Protein 1S29 (pdb70)

Solvent-accessible surface area: 6138 Å² total

InterPro domains:
  IPR000504 RNA recognition motif domain [PF00076] (99-162)
  IPR000504 RNA recognition motif domain [PS50102] (97-186)
  IPR000504 RNA recognition motif domain [SM00360] (98-175)
  IPR002344 Lupus La protein [PR00302] (14-31)
  IPR002344 Lupus La protein [PR00302] (40-55)
  IPR002344 Lupus La protein [PR00302] (71-84)
  IPR002344 Lupus La protein [PR00302] (143-161)
  IPR006630 La-type HTH domain [PF05383] (12-68)
  IPR006630 La-type HTH domain [PS50961] (1-92)
  IPR006630 La-type HTH domain [SM00715] (5-85)
  IPR012677 Nucleotide-binding alpha-beta plait domain superfamily [G3DSA:3.30.70.330] (90-194)
  IPR035979 RNA-binding domain superfamily [SSF54928] (94-175)
  IPR036388 Winged helix-like DNA-binding domain superfamily [G3DSA:1.10.10.10] (1-89)
  IPR036390 Winged helix DNA-binding domain superfamily [SSF46785] (5-88)
  IPR045180 La domain containing protein [PTHR22792] (8-210)

Sequence (89 aa):
GSHPLSSENKQKLQKQVEFYFSDVNVQRDIFLKGKAENAEGFVSLETLLTFKRVNSVTTDVKEVVEAIRPSEKLVLSEDGLVRRRDPLP

B-factor: mean 13.09, std 6.66, range [2.68, 33.73]

Foldseek 3Di:
DVVDQDPVNLQVLQVVVCVCVPLVNVVVDPPLQVCVPDPQSDHFLCVVCPDDSNVVRDNDLVSNLVSNVVDPQWDADPVSRIHGPDDRD

Secondary structure (DSSP, 8-state):
------HHHHHHHHHHHHHHTSHHHHTT-HHHHH---STT----HHHHTTSHHHHTT-S-HHHHHHHHTT-SSEE--TT---EESSPP-

Radius of gyration: 12.37 Å; Cα contacts (8 Å, |Δi|>4): 99; chains: 1; bounding box: 25×40×28 Å

GO terms:
  GO:0005634 nucleus (C, IDA)
  GO:0005654 nucleoplasm (C, IDA)
  GO:0005737 cytoplasm (C, IDA)
  GO:0003723 RNA binding (F, IDA)
  GO:0003729 mRNA binding (F, IDA)
  GO:0042254 ribosome biogenesis (P, IMP)
  GO:0000481 maturation of 5S rRNA (P, IMP)
  GO:0005515 protein binding (F, IPI)

Structure (mmCIF, N/CA/C/O backbone):
data_1S29
#
_entry.id   1S29
#
_cell.length_a   32.926
_cell.length_b   53.912
_cell.length_c   53.833
_cell.angle_alpha   90.00
_cell.angle_beta   90.00
_cell.angle_gamma   90.00
#
_symmetry.space_group_name_H-M   'P 21 21 21'
#
loop_
_entity.id
_entity.type
_entity.pdbx_description
1 polymer 'La protein'
2 water water
#
loop_
_atom_site.group_PDB
_atom_site.id
_atom_site.type_symbol
_atom_site.label_atom_id
_atom_site.label_alt_id
_atom_site.label_comp_id
_atom_site.label_asym_id
_atom_site.label_entity_id
_atom_site.label_seq_id
_atom_site.pdbx_PDB_ins_code
_atom_site.Cartn_x
_atom_site.Cartn_y
_atom_site.Cartn_z
_atom_site.occupancy
_atom_site.B_iso_or_equiv
_atom_site.auth_seq_id
_atom_site.auth_comp_id
_atom_site.auth_asym_id
_atom_site.auth_atom_id
_atom_site.pdbx_PDB_model_num
ATOM 1 N N . GLY A 1 1 ? 12.387 33.700 12.324 1.00 33.61 1 GLY A N 1
ATOM 2 C CA . GLY A 1 1 ? 11.841 34.309 11.083 1.00 32.68 1 GLY A CA 1
ATOM 3 C C . GLY A 1 1 ? 10.682 35.219 11.407 1.00 32.04 1 GLY A C 1
ATOM 4 O O . GLY A 1 1 ? 9.820 35.462 10.564 1.00 33.73 1 GLY A O 1
A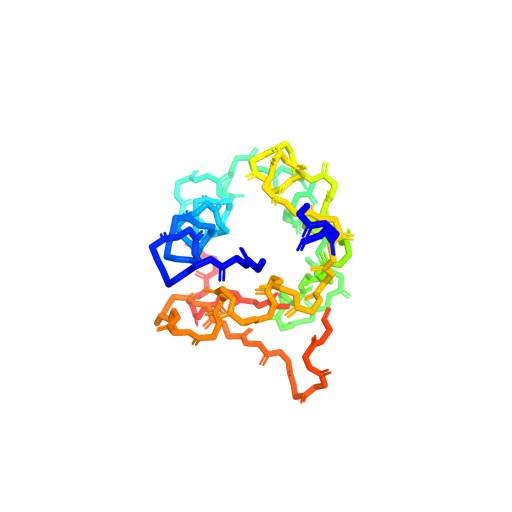TOM 5 N N . SER A 1 2 ? 10.657 35.725 12.635 1.00 31.00 2 SER A N 1
ATOM 6 C CA . SER A 1 2 ? 9.583 36.609 13.057 1.00 30.19 2 SER A CA 1
ATOM 7 C C . SER A 1 2 ? 9.172 37.548 11.929 1.00 28.32 2 SER A C 1
ATOM 8 O O . SER A 1 2 ? 7.985 37.786 11.724 1.00 29.72 2 SER A O 1
ATOM 11 N N . HIS A 1 3 ? 10.146 38.058 11.180 1.00 26.24 3 HIS A N 1
ATOM 12 C CA . HIS A 1 3 ? 9.836 38.977 10.090 1.00 23.33 3 HIS A CA 1
ATOM 13 C C . HIS A 1 3 ? 9.573 38.299 8.744 1.00 21.02 3 HIS A C 1
ATOM 14 O O . HIS A 1 3 ? 8.986 38.907 7.847 1.00 21.09 3 HIS A O 1
ATOM 29 N N . PRO A 1 5 ? 8.368 34.509 6.539 1.00 10.50 5 PRO A N 1
ATOM 30 C CA . PRO A 1 5 ? 7.705 33.209 6.655 1.00 10.25 5 PRO A CA 1
ATOM 31 C C . PRO A 1 5 ? 8.614 32.006 6.440 1.00 9.69 5 PRO A C 1
ATOM 32 O O . PRO A 1 5 ? 9.730 32.131 5.941 1.00 9.20 5 PRO A O 1
ATOM 36 N N . LEU A 1 6 ? 8.117 30.838 6.833 1.00 8.91 6 LEU A N 1
ATOM 37 C CA . LEU A 1 6 ? 8.842 29.597 6.647 1.00 7.82 6 LEU A CA 1
ATOM 38 C C . LEU A 1 6 ? 8.304 29.082 5.320 1.00 8.92 6 LEU A C 1
ATOM 39 O O . LEU A 1 6 ? 7.125 28.728 5.209 1.00 10.93 6 LEU A O 1
ATOM 44 N N . SER A 1 7 ? 9.169 29.078 4.314 1.00 8.58 7 SER A N 1
ATOM 45 C CA . SER A 1 7 ? 8.823 28.653 2.962 1.00 8.40 7 SER A CA 1
ATOM 46 C C . SER A 1 7 ? 8.445 27.184 2.859 1.00 8.47 7 SER A C 1
ATOM 47 O O . SER A 1 7 ? 8.653 26.409 3.789 1.00 8.84 7 SER A O 1
ATOM 50 N N . SER A 1 8 ? 7.899 26.797 1.709 1.00 10.31 8 SER A N 1
ATOM 51 C CA . SER A 1 8 ? 7.513 25.409 1.514 1.00 12.53 8 SER A CA 1
ATOM 52 C C . SER A 1 8 ? 8.751 24.521 1.609 1.00 12.07 8 SER A C 1
ATOM 53 O O . SER A 1 8 ? 8.703 23.447 2.206 1.00 12.16 8 SER A O 1
ATOM 56 N N . GLU A 1 9 ? 9.865 24.967 1.039 1.00 11.44 9 GLU A N 1
ATOM 57 C CA . GLU A 1 9 ? 11.075 24.162 1.108 1.00 11.50 9 GLU A CA 1
ATOM 58 C C . GLU A 1 9 ? 11.599 24.048 2.533 1.00 9.90 9 GLU A C 1
ATOM 59 O O . GLU A 1 9 ? 12.047 22.975 2.940 1.00 10.89 9 GLU A O 1
ATOM 65 N N . ASN A 1 10 ? 11.552 25.142 3.289 1.00 8.69 10 ASN A N 1
ATOM 66 C CA . ASN A 1 10 ? 12.019 25.092 4.670 1.00 8.79 10 ASN A CA 1
ATOM 67 C C . ASN A 1 10 ? 11.057 24.298 5.546 1.00 9.79 10 ASN A C 1
ATOM 68 O O . ASN A 1 10 ? 11.466 23.730 6.558 1.00 8.86 10 ASN A O 1
ATOM 73 N N . LYS A 1 11 ? 9.781 24.263 5.168 1.00 9.49 11 LYS A N 1
ATOM 74 C CA . LYS A 1 11 ? 8.809 23.478 5.930 1.00 8.88 11 LYS A CA 1
ATOM 75 C C . LYS A 1 11 ? 9.131 22.004 5.714 1.00 9.51 11 LYS A C 1
ATOM 76 O O . LYS A 1 11 ? 9.066 21.195 6.644 1.00 8.34 11 LYS A O 1
ATOM 82 N N . GLN A 1 12 ? 9.471 21.656 4.477 1.00 9.20 12 GLN A N 1
ATOM 83 C CA . GLN A 1 12 ? 9.795 20.273 4.149 1.00 10.61 12 GLN A CA 1
ATOM 84 C C . GLN A 1 12 ? 11.079 19.858 4.849 1.00 10.08 12 GLN A C 1
ATOM 85 O O . GLN A 1 12 ? 11.227 18.709 5.266 1.00 10.14 12 GLN A O 1
ATOM 91 N N . LYS A 1 13 ? 12.006 20.801 4.984 1.00 9.75 13 LYS A N 1
ATOM 92 C CA . LYS A 1 13 ? 13.267 20.519 5.658 1.00 9.23 13 LYS A CA 1
ATOM 93 C C . LYS A 1 13 ? 13.017 20.237 7.134 1.00 8.53 13 LYS A C 1
ATOM 94 O O . LYS A 1 13 ? 13.604 19.319 7.705 1.00 9.57 13 LYS A O 1
ATOM 100 N N . LEU A 1 14 ? 12.146 21.035 7.749 1.00 7.47 14 LEU A N 1
ATOM 101 C CA . LEU A 1 14 ? 11.819 20.862 9.159 1.00 7.68 14 LEU A CA 1
ATOM 102 C C . LEU A 1 14 ? 11.033 19.566 9.363 1.00 7.54 14 LEU A C 1
ATOM 103 O O . LEU A 1 14 ? 11.213 18.870 10.359 1.00 7.18 14 LEU A O 1
ATOM 108 N N . GLN A 1 15 ? 10.165 19.255 8.407 1.00 6.43 15 GLN A N 1
ATOM 109 C CA . GLN A 1 15 ? 9.373 18.032 8.453 1.00 7.57 15 GLN A CA 1
ATOM 110 C C . GLN A 1 15 ? 10.320 16.843 8.613 1.00 7.03 15 GLN A C 1
ATOM 111 O O . GLN A 1 15 ? 10.122 15.991 9.472 1.00 7.55 15 GLN A O 1
ATOM 117 N N . LYS A 1 16 ? 11.358 16.797 7.783 1.00 7.63 16 LYS A N 1
ATOM 118 C CA . LYS A 1 16 ? 12.314 15.700 7.838 1.00 8.89 16 LYS A CA 1
ATOM 119 C C . LYS A 1 16 ? 13.120 15.667 9.132 1.00 8.32 16 LYS A C 1
ATOM 120 O O . LYS A 1 16 ? 13.528 14.599 9.573 1.00 8.68 16 LYS A O 1
ATOM 126 N N . GLN A 1 17 ? 13.337 16.829 9.742 1.00 8.00 17 GLN A N 1
ATOM 127 C CA . GLN A 1 17 ? 14.078 16.878 11.002 1.00 7.80 17 GLN A CA 1
ATOM 128 C C . GLN A 1 17 ? 13.216 16.286 12.117 1.00 7.69 17 GLN A C 1
ATOM 129 O O . GLN A 1 17 ? 13.730 15.605 13.002 1.00 8.29 17 GLN A O 1
ATOM 135 N N . VAL A 1 18 ? 11.911 16.554 12.084 1.00 7.40 18 VAL A N 1
ATOM 136 C CA . VAL A 1 18 ? 11.013 15.997 13.094 1.00 7.03 18 VAL A CA 1
ATOM 137 C C . VAL A 1 18 ? 10.922 14.491 12.852 1.00 7.89 18 VAL A C 1
ATOM 138 O O . VAL A 1 18 ? 10.956 13.702 13.794 1.00 8.52 18 VAL A O 1
ATOM 142 N N . GLU A 1 19 ? 10.825 14.087 11.587 1.00 7.86 19 GLU A N 1
ATOM 143 C CA . GLU A 1 19 ? 10.762 12.667 11.271 1.00 7.15 19 GLU A CA 1
ATOM 144 C C . GLU A 1 19 ? 12.066 12.000 11.723 1.00 8.30 19 GLU A C 1
ATOM 145 O O . GLU A 1 19 ? 12.074 10.833 12.107 1.00 9.03 19 GLU A O 1
ATOM 151 N N . PHE A 1 20 ? 13.162 12.750 11.683 1.00 8.18 20 PHE A N 1
ATOM 152 C CA . PHE A 1 20 ? 14.466 12.227 12.100 1.00 7.88 20 PHE A CA 1
ATOM 153 C C . PHE A 1 20 ? 14.444 11.811 13.563 1.00 8.66 20 PHE A C 1
ATOM 154 O O . PHE A 1 20 ? 14.860 10.709 13.918 1.00 8.21 20 PHE A O 1
ATOM 162 N N . TYR A 1 21 ? 13.961 12.698 14.422 1.00 7.06 21 TYR A N 1
ATOM 163 C CA . TYR A 1 21 ? 13.917 12.389 15.841 1.00 7.49 21 TYR A CA 1
ATOM 164 C C . TYR A 1 21 ? 13.015 11.204 16.157 1.00 8.13 21 TYR A C 1
ATOM 165 O O . TYR A 1 21 ? 13.275 10.457 17.101 1.00 9.51 21 TYR A O 1
ATOM 174 N N . PHE A 1 22 ? 11.966 11.023 15.361 1.00 7.85 22 PHE A N 1
ATOM 175 C CA . PHE A 1 22 ? 11.028 9.922 15.569 1.00 7.78 22 PHE A CA 1
ATOM 176 C C . PHE A 1 22 ? 11.308 8.677 14.729 1.00 8.51 22 PHE A C 1
ATOM 177 O O . PHE A 1 22 ? 10.533 7.732 14.757 1.00 7.80 22 PHE A O 1
ATOM 185 N N . SER A 1 23 ? 12.408 8.668 13.983 1.00 8.10 23 SER A N 1
ATOM 186 C CA . SER A 1 23 ? 12.717 7.509 13.146 1.00 8.14 23 SER A CA 1
ATOM 187 C C . SER A 1 23 ? 12.979 6.275 13.996 1.00 9.54 23 SER A C 1
ATOM 188 O O . SER A 1 23 ? 13.367 6.387 15.156 1.00 9.43 23 SER A O 1
ATOM 191 N N . ASP A 1 24 ? 12.763 5.100 13.413 1.00 7.48 24 ASP A N 1
ATOM 192 C CA . ASP A 1 24 ? 12.986 3.846 14.125 1.00 7.32 24 ASP A CA 1
ATOM 193 C C . ASP A 1 24 ? 14.387 3.772 14.723 1.00 7.70 24 ASP A C 1
ATOM 194 O O . ASP A 1 24 ? 14.563 3.386 15.876 1.00 9.00 24 ASP A O 1
ATOM 199 N N . VAL A 1 25 ? 15.384 4.151 13.933 1.00 7.81 25 VAL A N 1
ATOM 200 C CA . VAL A 1 25 ? 16.765 4.081 14.386 1.00 8.58 25 VAL A CA 1
ATOM 201 C C . VAL A 1 25 ? 17.069 4.996 15.557 1.00 9.66 25 VAL A C 1
ATOM 202 O O . VAL A 1 25 ? 17.659 4.570 16.550 1.00 11.66 25 VAL A O 1
ATOM 206 N N . ASN A 1 26 ? 16.652 6.249 15.443 1.00 9.57 26 ASN A N 1
ATOM 207 C CA . ASN A 1 26 ? 16.923 7.241 16.469 1.00 10.54 26 ASN A CA 1
ATOM 208 C C . ASN A 1 26 ? 16.096 7.139 17.737 1.00 10.18 26 ASN A C 1
ATOM 209 O O . ASN A 1 26 ? 16.636 7.222 18.841 1.00 10.14 26 ASN A O 1
ATOM 214 N N . VAL A 1 27 ? 14.790 6.966 17.582 1.00 10.17 27 VAL A N 1
ATOM 215 C CA . VAL A 1 27 ? 13.907 6.892 18.736 1.00 10.54 27 VAL A CA 1
ATOM 216 C C . VAL A 1 27 ? 14.321 5.804 19.712 1.00 9.56 27 VAL A C 1
ATOM 217 O O . VAL A 1 27 ? 14.218 5.981 20.921 1.00 9.92 27 VAL A O 1
ATOM 221 N N . GLN A 1 28 ? 14.793 4.681 19.185 1.00 9.43 28 GLN A N 1
ATOM 222 C CA . GLN A 1 28 ? 15.199 3.579 20.040 1.00 9.21 28 GLN A CA 1
ATOM 223 C C . GLN A 1 28 ? 16.457 3.875 20.863 1.00 8.30 28 GLN A C 1
ATOM 224 O O . GLN A 1 28 ? 16.797 3.134 21.783 1.00 9.66 28 GLN A O 1
ATOM 230 N N . ARG A 1 29 ? 17.129 4.980 20.565 1.00 7.06 29 ARG A N 1
ATOM 231 C CA . ARG A 1 29 ? 18.332 5.341 21.317 1.00 6.28 29 ARG A CA 1
ATOM 232 C C . ARG A 1 29 ? 18.088 6.545 22.197 1.00 6.62 29 ARG A C 1
ATOM 233 O O . ARG A 1 29 ? 18.937 6.912 23.006 1.00 8.58 29 ARG A O 1
ATOM 241 N N . ASP A 1 30 ? 16.928 7.162 22.021 1.00 5.97 30 ASP A N 1
ATOM 242 C CA . ASP A 1 30 ? 16.567 8.385 22.729 1.00 5.42 30 ASP A CA 1
ATOM 243 C C . ASP A 1 30 ? 15.746 8.129 23.991 1.00 5.16 30 ASP A C 1
ATOM 244 O O . ASP A 1 30 ? 14.515 8.075 23.942 1.00 6.37 30 ASP A O 1
ATOM 249 N N . ILE A 1 31 ? 16.434 7.987 25.117 1.00 4.90 31 ILE A N 1
ATOM 250 C CA . ILE A 1 31 ? 15.791 7.726 26.396 1.00 5.24 31 ILE A CA 1
ATOM 251 C C . ILE A 1 31 ? 14.848 8.861 26.780 1.00 4.78 31 ILE A C 1
ATOM 252 O O . ILE A 1 31 ? 13.760 8.630 27.316 1.00 6.37 31 ILE A O 1
ATOM 257 N N . PHE A 1 32 ? 15.267 10.092 26.519 1.00 5.77 32 PHE A N 1
ATOM 258 C CA . PHE A 1 32 ? 14.424 11.221 26.860 1.00 4.29 32 PHE A CA 1
ATOM 259 C C . PHE A 1 32 ? 13.155 11.211 26.027 1.00 4.59 32 PHE A C 1
ATOM 260 O O . PHE A 1 32 ? 12.057 11.328 26.569 1.00 5.55 32 PHE A O 1
ATOM 268 N N . LEU A 1 33 ? 13.298 11.078 24.712 1.00 4.13 33 LEU A N 1
ATOM 269 C CA . LEU A 1 33 ? 12.123 11.085 23.850 1.00 3.83 33 LEU A CA 1
ATOM 270 C C . LEU A 1 33 ? 11.201 9.905 24.160 1.00 4.60 33 LEU A C 1
ATOM 271 O O . LEU A 1 33 ? 9.977 10.070 24.215 1.00 4.38 33 LEU A O 1
ATOM 276 N N . LYS A 1 34 ? 11.768 8.719 24.361 1.00 5.31 34 LYS A N 1
ATOM 277 C CA . LYS A 1 34 ? 10.929 7.568 24.689 1.00 5.36 34 LYS A CA 1
ATOM 278 C C . LYS A 1 34 ? 10.197 7.819 26.000 1.00 5.73 34 LYS A C 1
ATOM 279 O O . LYS A 1 34 ? 9.076 7.338 26.197 1.00 6.17 34 LYS A O 1
ATOM 285 N N . GLY A 1 35 ? 10.831 8.571 26.894 1.00 4.24 35 GLY A N 1
ATOM 286 C CA . GLY A 1 35 ? 10.204 8.875 28.167 1.00 6.32 35 GLY A CA 1
ATOM 287 C C . GLY A 1 35 ? 8.965 9.729 27.972 1.00 5.41 35 GLY A C 1
ATOM 288 O O . GLY A 1 35 ? 7.947 9.528 28.637 1.00 5.10 35 GLY A O 1
ATOM 289 N N . LYS A 1 36 ? 9.052 10.698 27.071 1.00 5.31 36 LYS A N 1
ATOM 290 C CA . LYS A 1 36 ? 7.915 11.575 26.803 1.00 3.97 36 LYS A CA 1
ATOM 291 C C . LYS A 1 36 ? 6.795 10.771 26.147 1.00 4.79 36 LYS A C 1
ATOM 292 O O . LYS A 1 36 ? 5.610 10.918 26.482 1.00 4.36 36 LYS A O 1
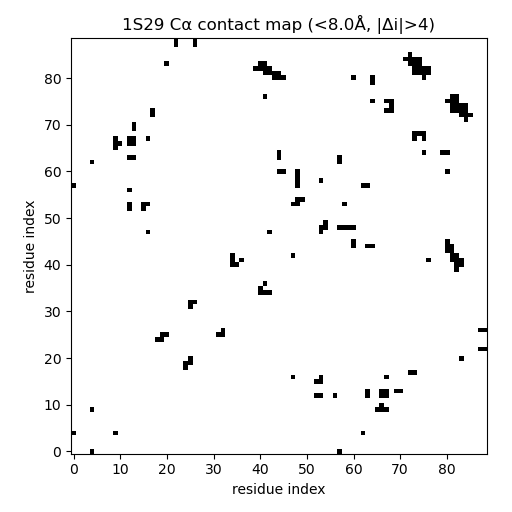ATOM 306 N N . ALA A 1 38 ? 6.138 7.724 26.497 1.00 4.91 38 ALA A N 1
ATOM 307 C CA . ALA A 1 38 ? 5.537 6.802 27.452 1.00 6.30 38 ALA A CA 1
ATOM 308 C C . ALA A 1 38 ? 4.620 7.477 28.466 1.00 7.04 38 ALA A C 1
ATOM 309 O O . ALA A 1 38 ? 4.018 6.800 29.309 1.00 9.15 38 ALA A O 1
ATOM 311 N N . GLU A 1 39 ? 4.519 8.801 28.401 1.00 7.27 39 GLU A N 1
ATOM 312 C CA . GLU A 1 39 ? 3.658 9.531 29.332 1.00 7.79 39 GLU A CA 1
ATOM 313 C C . GLU A 1 39 ? 2.188 9.290 29.027 1.00 7.96 39 GLU A C 1
ATOM 314 O O . GLU A 1 39 ? 1.329 9.515 29.879 1.00 9.58 39 GLU A O 1
ATOM 320 N N . ASN A 1 40 ? 1.896 8.858 27.805 1.00 7.88 40 ASN A N 1
ATOM 321 C CA . ASN A 1 40 ? 0.526 8.549 27.416 1.00 6.43 40 ASN A CA 1
ATOM 322 C C . ASN A 1 40 ? 0.555 7.335 26.484 1.00 6.79 40 ASN A C 1
ATOM 323 O O . ASN A 1 40 ? 1.573 7.046 25.848 1.00 8.43 40 ASN A O 1
ATOM 328 N N . ALA A 1 41 ? -0.565 6.623 26.420 1.00 7.07 41 ALA A N 1
ATOM 329 C CA . ALA A 1 41 ? -0.674 5.406 25.620 1.00 7.40 41 ALA A CA 1
ATOM 330 C C . ALA A 1 41 ? -0.657 5.593 24.119 1.00 7.87 41 ALA A C 1
ATOM 331 O O . ALA A 1 41 ? -0.585 4.616 23.380 1.00 9.79 41 ALA A O 1
ATOM 333 N N . GLU A 1 42 ? -0.722 6.837 23.663 1.00 7.91 42 GLU A N 1
ATOM 334 C CA . GLU A 1 42 ? -0.747 7.104 22.234 1.00 9.44 42 GLU A CA 1
ATOM 335 C C . GLU A 1 42 ? 0.627 7.504 21.711 1.00 8.26 42 GLU A C 1
ATOM 336 O O . GLU A 1 42 ? 0.842 7.601 20.499 1.00 9.24 42 GLU A O 1
ATOM 342 N N . GLY A 1 43 ? 1.565 7.702 22.635 1.00 5.01 43 GLY A N 1
ATOM 343 C CA . GLY A 1 43 ? 2.914 8.086 22.255 1.00 5.63 43 GLY A CA 1
ATOM 344 C C . GLY A 1 43 ? 3.021 9.527 21.797 1.00 5.55 43 GLY A C 1
ATOM 345 O O . GLY A 1 43 ? 3.955 9.895 21.081 1.00 5.26 43 GLY A O 1
ATOM 346 N N . PHE A 1 44 ? 2.047 10.343 22.185 1.00 4.33 44 PHE A N 1
ATOM 347 C CA . PHE A 1 44 ? 2.054 11.754 21.823 1.00 5.21 44 PHE A CA 1
ATOM 348 C C . PHE A 1 44 ? 3.129 12.532 22.580 1.00 6.02 44 PHE A C 1
ATOM 349 O O . PHE A 1 44 ? 3.345 12.327 23.786 1.00 6.08 44 PHE A O 1
ATOM 357 N N . VAL A 1 45 ? 3.794 13.426 21.854 1.00 5.24 45 VAL A N 1
ATOM 358 C CA . VAL A 1 45 ? 4.844 14.285 22.404 1.00 5.01 45 VAL A CA 1
ATOM 359 C C . VAL A 1 45 ? 4.458 15.723 22.056 1.00 4.61 45 VAL A C 1
ATOM 360 O O . VAL A 1 45 ? 4.133 16.011 20.907 1.00 5.12 45 VAL A O 1
ATOM 364 N N . SER A 1 46 ? 4.480 16.623 23.038 1.00 4.76 46 SER A N 1
ATOM 365 C CA . SER A 1 46 ? 4.093 18.008 22.777 1.00 5.05 46 SER A CA 1
ATOM 366 C C . SER A 1 46 ? 5.052 18.708 21.826 1.00 6.70 46 SER A C 1
ATOM 367 O O . SER A 1 46 ? 6.261 18.480 21.868 1.00 6.45 46 SER A O 1
ATOM 370 N N . LEU A 1 47 ? 4.499 19.557 20.964 1.00 7.02 47 LEU A N 1
ATOM 371 C CA . LEU A 1 47 ? 5.323 20.283 20.015 1.00 6.36 47 LEU A CA 1
ATOM 372 C C . LEU A 1 47 ? 6.231 21.256 20.773 1.00 6.26 47 LEU A C 1
ATOM 373 O O . LEU A 1 47 ? 7.308 21.597 20.289 1.00 5.82 47 LEU A O 1
ATOM 378 N N . GLU A 1 48 ? 5.824 21.697 21.965 1.00 6.03 48 GLU A N 1
ATOM 379 C CA . GLU A 1 48 ? 6.706 22.596 22.698 1.00 7.11 48 GLU A CA 1
ATOM 380 C C . GLU A 1 48 ? 7.974 21.849 23.104 1.00 6.57 48 GLU A C 1
ATOM 381 O O . GLU A 1 48 ? 9.032 22.453 23.245 1.00 6.34 48 GLU A O 1
ATOM 387 N N . THR A 1 49 ? 7.870 20.534 23.288 1.00 7.42 49 THR A N 1
ATOM 388 C CA . THR A 1 49 ? 9.040 19.752 23.644 1.00 6.33 49 THR A CA 1
ATOM 389 C C . THR A 1 49 ? 9.948 19.696 22.429 1.00 7.20 49 THR A C 1
ATOM 390 O O . THR A 1 49 ? 11.170 19.798 22.554 1.00 8.54 49 THR A O 1
ATOM 394 N N . LEU A 1 50 ? 9.346 19.526 21.256 1.00 6.52 50 LEU A N 1
ATOM 395 C CA . LEU A 1 50 ? 10.131 19.458 20.027 1.00 6.79 50 LEU A CA 1
ATOM 396 C C . LEU A 1 50 ? 10.913 20.748 19.790 1.00 7.52 50 LEU A C 1
ATOM 397 O O . LEU A 1 50 ? 12.024 20.724 19.262 1.00 7.31 50 LEU A O 1
ATOM 402 N N . LEU A 1 51 ? 10.338 21.871 20.203 1.00 7.81 51 LEU A N 1
ATOM 403 C CA . LEU A 1 51 ? 10.994 23.159 20.036 1.00 8.74 51 LEU A CA 1
ATOM 404 C C . LEU A 1 51 ? 12.310 23.258 20.806 1.00 11.05 51 LEU A C 1
ATOM 405 O O . LEU A 1 51 ? 13.129 24.138 20.529 1.00 11.41 51 LEU A O 1
ATOM 410 N N . THR A 1 52 ? 12.518 22.362 21.768 1.00 10.11 52 THR A N 1
ATOM 411 C CA . THR A 1 52 ? 13.747 22.396 22.557 1.00 10.02 52 THR A CA 1
ATOM 412 C C . THR A 1 52 ? 14.883 21.591 21.931 1.00 10.15 52 THR A C 1
ATOM 413 O O . THR A 1 52 ? 16.031 21.685 22.368 1.00 10.69 52 THR A O 1
ATOM 417 N N . PHE A 1 53 ? 14.567 20.805 20.907 1.00 8.43 53 PHE A N 1
ATOM 418 C CA . PHE A 1 53 ? 15.575 19.995 20.228 1.00 8.61 53 PHE A CA 1
ATOM 419 C C . PHE A 1 53 ? 16.323 20.857 19.219 1.00 9.51 53 PHE A C 1
ATOM 420 O O . PHE A 1 53 ? 15.717 21.630 18.485 1.00 8.60 53 PHE A O 1
ATOM 428 N N . LYS A 1 54 ? 17.645 20.706 19.198 1.00 10.44 54 LYS A N 1
ATOM 429 C CA . LYS A 1 54 ? 18.530 21.474 18.324 1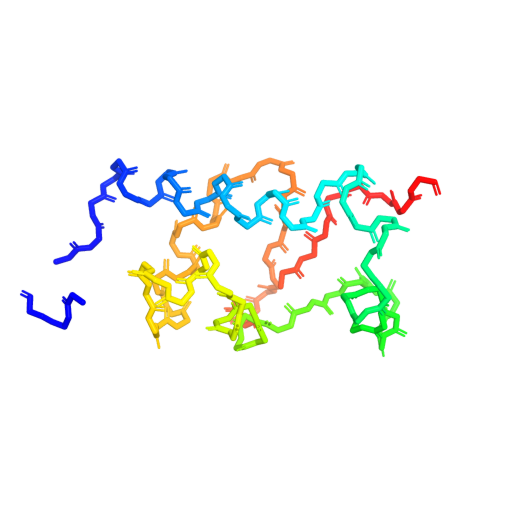.00 10.09 54 LYS A CA 1
ATOM 430 C C . LYS A 1 54 ? 18.136 21.627 16.861 1.00 9.38 54 LYS A C 1
ATOM 431 O O . LYS A 1 54 ? 18.163 22.738 16.324 1.00 9.90 54 LYS A O 1
ATOM 437 N N . ARG A 1 55 ? 17.794 20.521 16.211 1.00 8.38 55 ARG A N 1
ATOM 438 C CA . ARG A 1 55 ? 17.450 20.578 14.795 1.00 9.61 55 ARG A CA 1
ATOM 439 C C . ARG A 1 55 ? 16.142 21.305 14.514 1.00 8.65 55 ARG A C 1
ATOM 440 O O . ARG A 1 55 ? 15.879 21.715 13.382 1.00 9.54 55 ARG A O 1
ATOM 448 N N . VAL A 1 56 ? 15.319 21.471 15.543 1.00 8.04 56 VAL A N 1
ATOM 449 C CA . VAL A 1 56 ? 14.061 22.189 15.377 1.00 9.15 56 VAL A CA 1
ATOM 450 C C . VAL A 1 56 ? 14.273 23.648 15.778 1.00 9.53 56 VAL A C 1
ATOM 451 O O . VAL A 1 56 ? 13.855 24.568 15.072 1.00 10.21 56 VAL A O 1
ATOM 455 N N . ASN A 1 57 ? 14.937 23.834 16.916 1.00 10.93 57 ASN A N 1
ATOM 456 C CA . ASN A 1 57 ? 15.242 25.146 17.486 1.00 11.84 57 ASN A CA 1
ATOM 457 C C . ASN A 1 57 ? 16.023 26.059 16.546 1.00 11.31 57 ASN A C 1
ATOM 458 O O . ASN A 1 57 ? 15.899 27.278 16.608 1.00 11.21 57 ASN A O 1
ATOM 463 N N . SER A 1 58 ? 16.845 25.476 15.683 1.00 10.82 58 SER A N 1
ATOM 464 C CA . SER A 1 58 ? 17.614 26.296 14.765 1.00 11.19 58 SER A CA 1
ATOM 465 C C . SER A 1 58 ? 16.753 26.836 13.626 1.00 10.59 58 SER A C 1
ATOM 466 O O . SER A 1 58 ? 17.127 27.800 12.962 1.00 9.25 58 SER A O 1
ATOM 469 N N . VAL A 1 59 ? 15.592 26.217 13.421 1.00 10.58 59 VAL A N 1
ATOM 470 C CA . VAL A 1 59 ? 14.676 26.596 12.347 1.00 11.36 59 VAL A CA 1
ATOM 471 C C . VAL A 1 59 ? 13.485 27.455 12.779 1.00 10.14 59 VAL A C 1
ATOM 472 O O . VAL A 1 59 ? 13.077 28.367 12.056 1.00 8.84 59 VAL A O 1
ATOM 476 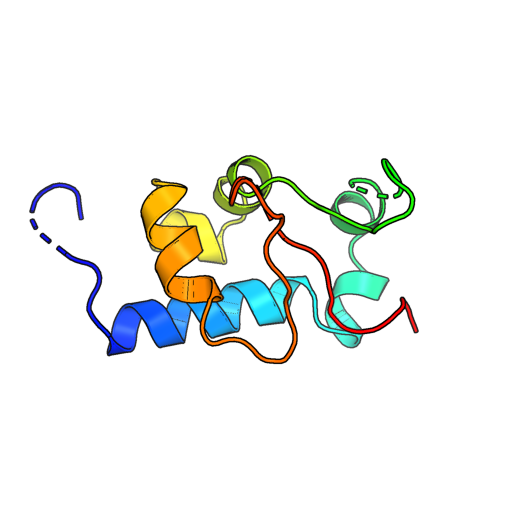N N . THR A 1 60 ? 12.933 27.171 13.953 1.00 9.73 60 THR A N 1
ATOM 477 C CA . THR A 1 60 ? 11.772 27.914 14.423 1.00 9.65 60 THR A CA 1
ATOM 478 C C . THR A 1 60 ? 11.642 27.886 15.943 1.00 10.56 60 THR A C 1
ATOM 479 O O . THR A 1 60 ? 12.243 27.055 16.612 1.00 10.50 60 THR A O 1
ATOM 483 N N . THR A 1 61 ? 10.852 28.809 16.478 1.00 12.75 61 THR A N 1
ATOM 484 C CA . THR A 1 61 ? 10.617 28.867 17.916 1.00 13.17 61 THR A CA 1
ATOM 485 C C . THR A 1 61 ? 9.109 28.986 18.123 1.00 13.52 61 THR A C 1
ATOM 486 O O . THR A 1 61 ? 8.645 29.327 19.210 1.00 14.47 61 THR A O 1
ATOM 490 N N . ASP A 1 62 ? 8.356 28.681 17.067 1.00 13.41 62 ASP A N 1
ATOM 491 C CA . ASP A 1 62 ? 6.896 28.771 17.077 1.00 13.91 62 ASP A CA 1
ATOM 492 C C . ASP A 1 62 ? 6.208 27.438 16.773 1.00 12.99 62 ASP A C 1
ATOM 493 O O . ASP A 1 62 ? 6.344 26.892 15.677 1.00 12.39 62 ASP A O 1
ATOM 498 N N . VAL A 1 63 ? 5.453 26.928 17.742 1.00 13.67 63 VAL A N 1
ATOM 499 C CA . VAL A 1 63 ? 4.743 25.662 17.571 1.00 13.96 63 VAL A CA 1
ATOM 500 C C . VAL A 1 63 ? 3.812 25.678 16.360 1.00 13.18 63 VAL A C 1
ATOM 501 O O . VAL A 1 63 ? 3.570 24.644 15.745 1.00 13.56 63 VAL A O 1
ATOM 505 N N . LYS A 1 64 ? 3.292 26.850 16.012 1.00 12.55 64 LYS A N 1
ATOM 506 C CA . LYS A 1 64 ? 2.380 26.948 14.879 1.00 13.11 64 LYS A CA 1
ATOM 507 C C . LYS A 1 64 ? 3.074 26.684 13.549 1.00 11.75 64 LYS A C 1
ATOM 508 O O . LYS A 1 64 ? 2.464 26.159 12.616 1.00 11.87 64 LYS A O 1
ATOM 514 N N . GLU A 1 65 ? 4.354 27.025 13.462 1.00 10.03 65 GLU A N 1
ATOM 515 C CA . GLU A 1 65 ? 5.096 26.768 12.235 1.00 9.68 65 GLU A CA 1
ATOM 516 C C . GLU A 1 65 ? 5.440 25.278 12.189 1.00 8.80 65 GLU A C 1
ATOM 517 O O . GLU A 1 65 ? 5.493 24.668 11.120 1.00 8.19 65 GLU A O 1
ATOM 523 N N . VAL A 1 66 ? 5.657 24.688 13.360 1.00 8.18 66 VAL A N 1
ATOM 524 C CA . VAL A 1 66 ? 5.973 23.270 13.422 1.00 7.79 66 VAL A CA 1
ATOM 525 C C . VAL A 1 66 ? 4.761 22.464 12.959 1.00 8.58 66 VAL A C 1
ATOM 526 O O . VAL A 1 66 ? 4.911 21.442 12.308 1.00 8.04 66 VAL A O 1
ATOM 530 N N . VAL A 1 67 ? 3.559 22.939 13.277 1.00 8.48 67 VAL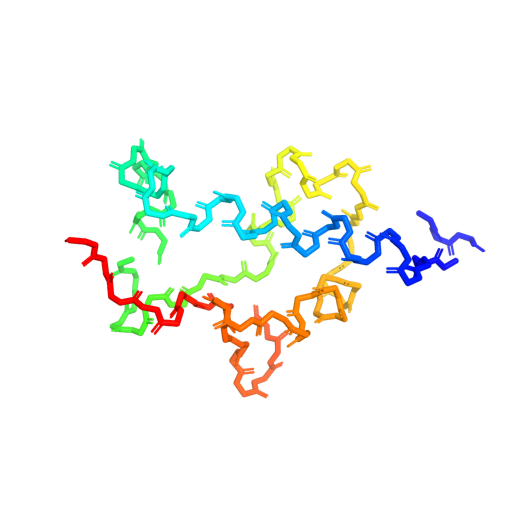 A N 1
ATOM 531 C CA . VAL A 1 67 ? 2.346 22.239 12.859 1.00 9.96 67 VAL A CA 1
ATOM 532 C C . VAL A 1 67 ? 2.265 22.195 11.330 1.00 9.64 67 VAL A C 1
ATOM 533 O O . VAL A 1 67 ? 1.986 21.145 10.739 1.00 9.82 67 VAL A O 1
ATOM 537 N N . GLU A 1 68 ? 2.523 23.332 10.688 1.00 10.73 68 GLU A N 1
ATOM 538 C CA . GLU A 1 68 ? 2.469 23.406 9.230 1.00 11.13 68 GLU A CA 1
ATOM 539 C C . GLU A 1 68 ? 3.547 22.542 8.584 1.00 11.04 68 GLU A C 1
ATOM 540 O O . GLU A 1 68 ? 3.320 21.901 7.554 1.00 13.12 68 GLU A O 1
ATOM 546 N N . ALA A 1 69 ? 4.722 22.528 9.194 1.00 10.45 69 ALA A N 1
ATOM 547 C CA . ALA A 1 69 ? 5.825 21.739 8.675 1.00 9.69 69 ALA A CA 1
ATOM 548 C C . ALA A 1 69 ? 5.554 20.242 8.778 1.00 10.50 69 ALA A C 1
ATOM 549 O O . ALA A 1 69 ? 5.907 19.473 7.886 1.00 9.90 69 ALA A O 1
ATOM 551 N N . ILE A 1 70 ? 4.920 19.835 9.872 1.00 11.39 70 ILE A N 1
ATOM 552 C CA . ILE A 1 70 ? 4.638 18.429 10.118 1.00 12.07 70 ILE A CA 1
ATOM 553 C C . ILE A 1 70 ? 3.452 17.826 9.377 1.00 11.77 70 ILE A C 1
ATOM 554 O O . ILE A 1 70 ? 3.524 16.687 8.932 1.00 12.47 70 ILE A O 1
ATOM 559 N N . ARG A 1 71 ? 2.374 18.588 9.233 1.00 12.57 71 ARG A N 1
ATOM 560 C CA . ARG A 1 71 ? 1.158 18.072 8.607 1.00 13.48 71 ARG A CA 1
ATOM 561 C C . ARG A 1 71 ? 1.291 17.128 7.407 1.00 13.25 71 ARG A C 1
ATOM 562 O O . ARG A 1 71 ? 0.680 16.063 7.391 1.00 14.56 71 ARG A O 1
ATOM 570 N N . PRO A 1 72 ? 2.083 17.498 6.388 1.00 13.52 72 PRO A N 1
ATOM 571 C CA . PRO A 1 72 ? 2.255 16.649 5.199 1.00 13.01 72 PRO A CA 1
ATOM 572 C C . PRO A 1 72 ? 2.838 15.257 5.428 1.00 12.93 72 PRO A C 1
ATOM 573 O O . PRO A 1 72 ? 2.707 14.377 4.577 1.00 14.48 72 PRO A O 1
ATOM 577 N N . SER A 1 73 ? 3.488 15.061 6.569 1.00 11.71 73 SER A N 1
ATOM 578 C CA . SER A 1 73 ? 4.129 13.789 6.870 1.00 11.09 73 SER A CA 1
ATOM 579 C C . SER A 1 73 ? 3.204 12.580 6.894 1.00 11.93 73 SER A C 1
ATOM 580 O O . SER A 1 73 ? 2.055 12.666 7.324 1.00 12.39 73 SER A O 1
ATOM 583 N N . GLU A 1 74 ? 3.726 11.450 6.431 1.00 13.12 74 GLU A N 1
ATOM 584 C CA . GLU A 1 74 ? 2.973 10.205 6.414 1.00 16.09 74 GLU A CA 1
ATOM 585 C C . GLU A 1 74 ? 3.517 9.304 7.520 1.00 15.79 74 GLU A C 1
ATOM 586 O O . GLU A 1 74 ? 3.019 8.200 7.739 1.00 18.49 74 GLU A O 1
ATOM 592 N N . LYS A 1 75 ? 4.539 9.788 8.221 1.00 13.75 75 LYS A N 1
ATOM 593 C CA . LYS A 1 75 ? 5.162 9.031 9.298 1.00 13.05 75 LYS A CA 1
ATOM 594 C C . LYS A 1 75 ? 4.765 9.580 10.660 1.00 11.75 75 LYS A C 1
ATOM 595 O O . LYS A 1 75 ? 4.998 8.941 11.687 1.00 12.57 75 LYS A O 1
ATOM 601 N N . LEU A 1 76 ? 4.175 10.771 10.664 1.00 10.55 76 LEU A N 1
ATOM 602 C CA . LEU A 1 76 ? 3.760 11.423 11.905 1.00 10.36 76 LEU A CA 1
ATOM 603 C C . LEU A 1 76 ? 2.278 11.762 11.863 1.00 10.71 76 LEU A C 1
ATOM 604 O O . LEU A 1 76 ? 1.706 11.929 10.787 1.00 11.64 76 LEU A O 1
ATOM 609 N N . VAL A 1 77 ? 1.666 11.869 13.041 1.00 9.56 77 VAL A N 1
ATOM 610 C CA . VAL A 1 77 ? 0.248 12.207 13.155 1.00 10.09 77 VAL A CA 1
ATOM 611 C C . VAL A 1 77 ? 0.094 13.276 14.233 1.00 9.37 77 VAL A C 1
ATOM 612 O O . VAL A 1 77 ? 0.586 13.104 15.354 1.00 8.61 77 VAL A O 1
ATOM 616 N N . LEU A 1 78 ? -0.583 14.372 13.885 1.00 8.96 78 LEU A N 1
ATOM 617 C CA . LEU A 1 78 ? -0.823 15.471 14.814 1.00 8.98 78 LEU A CA 1
ATOM 618 C C . LEU A 1 78 ? -2.074 15.192 15.646 1.00 10.39 78 LEU A C 1
ATOM 619 O O . LEU A 1 78 ? -3.016 14.556 15.173 1.00 10.41 78 LEU A O 1
ATOM 624 N N . SER A 1 79 ? -2.070 15.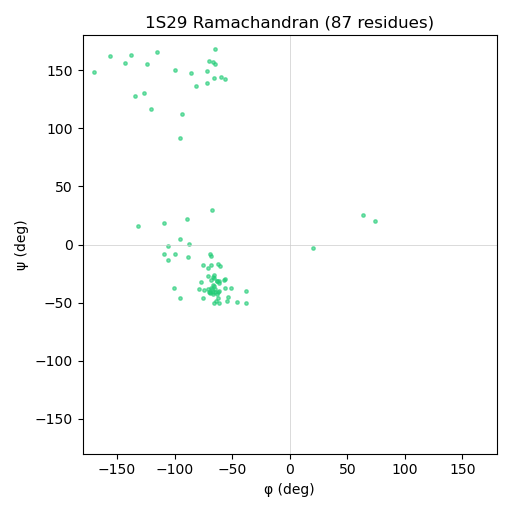664 16.887 1.00 10.02 79 SER A N 1
ATOM 625 C CA . SER A 1 79 ? -3.214 15.471 17.766 1.00 11.77 79 SER A CA 1
ATOM 626 C C . SER A 1 79 ? -4.350 16.343 17.247 1.00 13.77 79 SER A C 1
ATOM 627 O O . SER A 1 79 ? -4.116 17.301 16.514 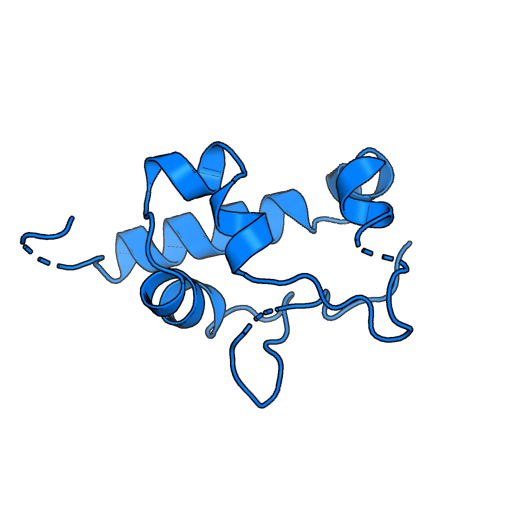1.00 14.14 79 SER A O 1
ATOM 630 N N . GLU A 1 80 ? -5.579 15.993 17.611 1.00 15.20 80 GLU A N 1
ATOM 631 C CA . GLU A 1 80 ? -6.750 16.747 17.173 1.00 17.17 80 GLU A CA 1
ATOM 632 C C . GLU A 1 80 ? -6.593 18.242 17.439 1.00 17.21 80 GLU A C 1
ATOM 633 O O . GLU A 1 80 ? -7.013 19.056 16.621 1.00 18.78 80 GLU A O 1
ATOM 639 N N . ASP A 1 81 ? -5.978 18.605 18.566 1.00 17.69 81 ASP A N 1
ATOM 640 C CA . ASP A 1 81 ? -5.796 20.015 18.910 1.00 16.49 81 ASP A CA 1
ATOM 641 C C . ASP A 1 81 ? -4.525 20.653 18.350 1.00 16.86 81 ASP A C 1
ATOM 642 O O . ASP A 1 81 ? -4.254 21.827 18.594 1.00 17.28 81 ASP A O 1
ATOM 647 N N . GLY A 1 82 ? -3.745 19.874 17.609 1.00 15.64 82 GLY A N 1
ATOM 648 C CA . GLY A 1 82 ? -2.524 20.393 17.019 1.00 15.48 82 GLY A CA 1
ATOM 649 C C . GLY A 1 82 ? -1.441 20.848 17.983 1.00 14.15 82 GLY A C 1
ATOM 650 O O . GLY A 1 82 ? -0.617 21.692 17.635 1.00 14.93 82 GLY A O 1
ATOM 651 N N . LEU A 1 83 ? -1.427 20.299 19.193 1.00 11.56 83 LEU A N 1
ATOM 652 C CA . LEU A 1 83 ? -0.409 20.678 20.160 1.00 9.80 83 LEU A CA 1
ATOM 653 C C . LEU A 1 83 ? 0.581 19.539 20.377 1.00 7.57 83 LEU A C 1
ATOM 654 O O . LEU A 1 83 ? 1.605 19.723 21.029 1.00 6.68 83 LEU A O 1
ATOM 667 N N . VAL A 1 85 ? 2.307 15.533 18.670 1.00 5.62 85 VAL A N 1
ATOM 668 C CA . VAL A 1 85 ? 2.537 14.699 17.502 1.00 5.26 85 VAL A CA 1
ATOM 669 C C . VAL A 1 85 ? 3.004 13.324 17.965 1.00 5.64 85 VAL A C 1
ATOM 670 O O . VAL A 1 85 ? 3.641 13.198 19.008 1.00 5.12 85 VAL A O 1
ATOM 674 N N . ARG A 1 86 ? 2.661 12.297 17.194 1.00 5.88 86 ARG A N 1
ATOM 675 C CA . ARG A 1 86 ? 3.048 10.930 17.518 1.00 6.32 86 ARG A CA 1
ATOM 676 C C . ARG A 1 86 ? 3.505 10.202 16.262 1.00 6.88 86 ARG A C 1
ATOM 677 O O . ARG A 1 86 ? 3.254 10.656 15.142 1.00 8.13 86 ARG A O 1
ATOM 685 N N . ARG A 1 87 ? 4.199 9.086 16.453 1.00 7.52 87 ARG A N 1
ATOM 686 C CA . ARG A 1 87 ? 4.638 8.281 15.328 1.00 8.45 87 ARG A CA 1
ATOM 687 C C . ARG A 1 87 ? 3.404 7.603 14.764 1.00 10.06 87 ARG A C 1
ATOM 688 O O . ARG A 1 87 ? 2.458 7.292 15.502 1.00 10.33 87 ARG A O 1
ATOM 696 N N . ARG A 1 88 ? 3.420 7.370 13.460 1.00 11.34 88 ARG A N 1
ATOM 697 C CA . ARG A 1 88 ? 2.324 6.688 12.795 1.00 14.03 88 ARG A CA 1
ATOM 698 C C . ARG A 1 88 ? 2.447 5.215 13.180 1.00 14.33 88 ARG A C 1
ATOM 699 O O . ARG A 1 88 ? 1.450 4.539 13.453 1.00 13.93 88 ARG A O 1
ATOM 707 N N . ASP A 1 89 ? 3.690 4.740 13.228 1.00 15.74 89 ASP A N 1
ATOM 708 C CA . ASP A 1 89 ? 3.994 3.343 13.541 1.00 18.91 89 ASP A CA 1
ATOM 709 C C . ASP A 1 89 ? 4.419 3.084 14.982 1.00 19.50 89 ASP A C 1
ATOM 710 O O . ASP A 1 89 ? 5.027 3.933 15.628 1.00 18.95 89 ASP A O 1
ATOM 715 N N . PRO A 1 90 ? 4.119 1.882 15.496 1.00 21.15 90 PRO A N 1
ATOM 716 C CA . PRO A 1 90 ? 4.458 1.477 16.865 1.00 21.67 90 PRO A CA 1
ATOM 717 C C . PRO A 1 90 ? 5.967 1.365 17.052 1.00 22.43 90 PRO A C 1
ATOM 718 O O . PRO A 1 90 ? 6.705 1.192 16.081 1.00 22.28 90 PRO A O 1
ATOM 722 N N . LEU A 1 91 ? 6.428 1.469 18.293 1.00 24.65 91 LEU A N 1
ATOM 723 C CA . LEU A 1 91 ? 7.855 1.338 18.551 1.00 26.58 91 LEU A CA 1
A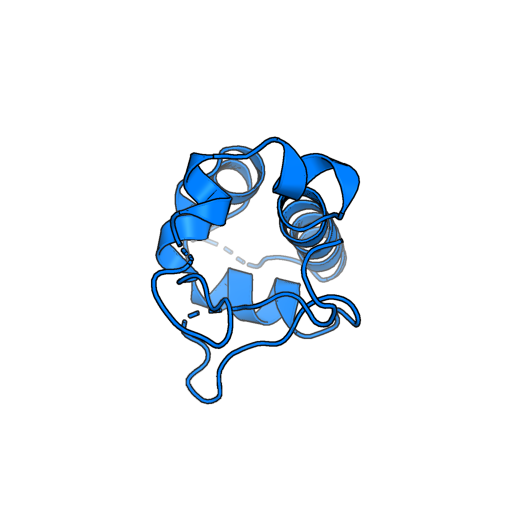TOM 724 C C . LEU A 1 91 ? 8.273 -0.015 17.990 1.00 28.00 91 LEU A C 1
ATOM 725 O O . LEU A 1 91 ? 7.519 -0.987 18.075 1.00 28.90 91 LEU A O 1
ATOM 730 N N . PRO A 1 92 ? 9.472 -0.095 17.396 1.00 29.12 92 PRO A N 1
ATOM 731 C CA . PRO A 1 92 ? 9.962 -1.355 16.827 1.00 30.20 92 PRO A CA 1
ATOM 732 C C . PRO A 1 92 ? 9.976 -2.522 17.819 1.00 30.61 92 PRO A C 1
ATOM 733 O O . PRO A 1 92 ? 9.663 -2.305 19.015 1.00 30.71 92 PRO A O 1
#

Nearest PDB structures (foldseek):
  1s29-assembly1_A  TM=1.011E+00  e=5.548E-15  Trypanosoma brucei
  4wkr-assembly2_B  TM=9.391E-01  e=9.789E-06  Homo sapiens
  7slq-assembly1_B  TM=9.291E-01  e=3.438E-05  Homo sapiens
  2cqk-assembly1_A  TM=8.280E-01  e=3.924E-05  Homo sapiens
  6i9b-assembly1_A  TM=8.100E-01  e=1.918E-04  Homo sapiens

Organism: NCBI:txid5691

CATH classification: 1.10.10.10